Protein AF-A0A433PC27-F1 (afdb_monomer)

Radius of gyration: 14.95 Å; Cα contacts (8 Å, |Δi|>4): 137; chains: 1; bounding box: 37×38×34 Å

Sequence (98 aa):
LENFKQLAEGGFAKVFRAQINISSEVHDVAAKELPHTMISELVLNVYLSRSVQSVNNAPTMEVIGLSQHPDTGLYLMIMQFADMGTLENRPCDCDGDW

Mean predicted aligned error: 6.56 Å

Solvent-accessible surface area (backbone atoms only — not comparable to full-atom values): 6039 Å² total; per-residue (Å²): 120,94,56,60,44,82,75,50,77,58,102,74,38,41,34,24,42,31,64,48,78,56,99,91,41,83,41,68,26,30,32,38,39,34,56,76,92,48,49,67,59,54,54,48,50,51,50,52,33,59,65,31,73,80,43,103,76,52,97,61,72,45,60,78,47,78,53,61,40,88,90,79,66,30,39,24,46,31,24,60,48,67,88,86,65,55,75,91,76,53,77,87,64,92,82,62,87,128

Secondary structure (DSSP, 8-state):
-TTEEEEEE-SS-EEEEEEEEETTEEEEEEEEEE-GGGHHHHHHHHHHHHHHTTSS--SS--EEEEEE-TTT--EEEEEE--TT--GGGS---TT---

Structure (mmCIF, N/CA/C/O backbone):
data_AF-A0A433PC27-F1
#
_entry.id   AF-A0A433PC27-F1
#
loop_
_atom_site.group_PDB
_atom_site.id
_atom_site.type_symbol
_atom_site.label_atom_id
_atom_site.label_alt_id
_atom_site.label_comp_id
_atom_site.label_asym_id
_atom_site.label_entity_id
_atom_site.label_seq_id
_atom_site.pdbx_PDB_ins_code
_atom_site.Cartn_x
_atom_site.Cartn_y
_atom_site.Cartn_z
_atom_site.occupancy
_atom_site.B_iso_or_equiv
_atom_site.auth_seq_id
_at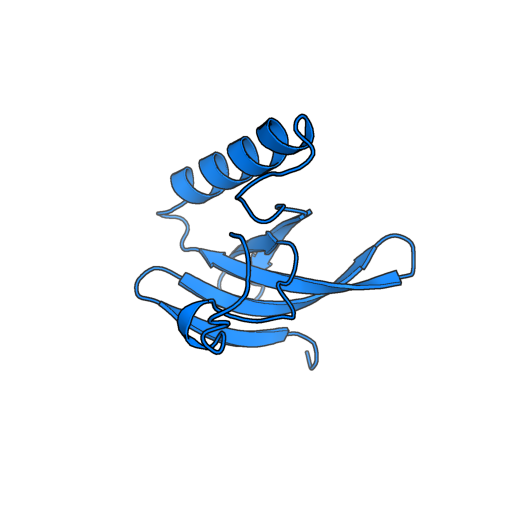om_site.auth_comp_id
_atom_site.auth_asym_id
_atom_site.auth_atom_id
_atom_site.pdbx_PDB_model_num
ATOM 1 N N . LEU A 1 1 ? -13.979 7.553 -8.761 1.00 48.09 1 LEU A N 1
ATOM 2 C CA . LEU A 1 1 ? -12.512 7.386 -8.728 1.00 48.09 1 LEU A CA 1
ATOM 3 C C . LEU A 1 1 ? -12.136 6.298 -9.731 1.00 48.09 1 LEU A C 1
ATOM 5 O O . LEU A 1 1 ? -12.121 5.138 -9.357 1.00 48.09 1 LEU A O 1
ATOM 9 N N . GLU A 1 2 ? -11.900 6.625 -11.003 1.00 54.81 2 GLU A N 1
ATOM 10 C CA . GLU A 1 2 ? -11.466 5.606 -11.988 1.00 54.81 2 GLU A CA 1
ATOM 11 C C . GLU A 1 2 ? -9.992 5.199 -11.805 1.00 54.81 2 GLU A C 1
ATOM 13 O O . GLU A 1 2 ? -9.569 4.142 -12.260 1.00 54.81 2 GLU A O 1
ATOM 18 N N . ASN A 1 3 ? -9.234 5.994 -11.042 1.00 75.00 3 ASN A N 1
ATOM 19 C CA . ASN A 1 3 ? -7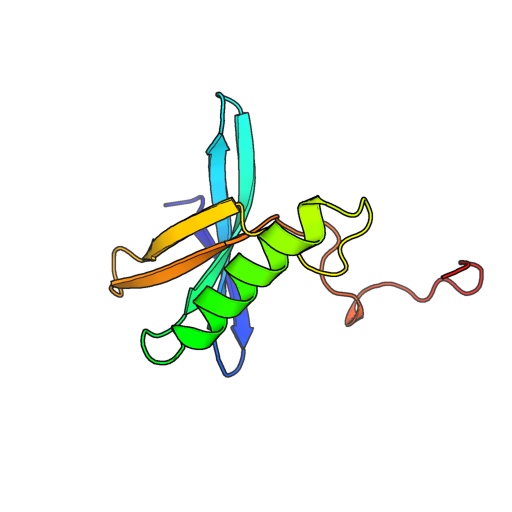.793 5.842 -10.853 1.00 75.00 3 ASN A CA 1
ATOM 20 C C . ASN A 1 3 ? -7.415 5.112 -9.557 1.00 75.00 3 ASN A C 1
ATOM 22 O O . ASN A 1 3 ? -6.293 5.271 -9.101 1.00 75.00 3 ASN A O 1
ATOM 26 N N . PHE A 1 4 ? -8.333 4.379 -8.919 1.00 88.69 4 PHE A N 1
ATOM 27 C CA . PHE A 1 4 ? -8.048 3.590 -7.715 1.00 88.69 4 PHE A CA 1
ATOM 28 C C . PHE A 1 4 ? -8.691 2.211 -7.855 1.00 88.69 4 PHE A C 1
ATOM 30 O O . PHE A 1 4 ? -9.908 2.071 -7.744 1.00 88.69 4 PHE A O 1
ATOM 37 N N . LYS A 1 5 ? -7.881 1.193 -8.160 1.00 93.56 5 LYS A N 1
ATOM 38 C CA . LYS A 1 5 ? -8.356 -0.163 -8.474 1.00 93.56 5 LYS A CA 1
ATOM 39 C C . LYS A 1 5 ? -7.622 -1.194 -7.633 1.00 93.56 5 LYS A C 1
ATOM 41 O O . LYS A 1 5 ? -6.398 -1.249 -7.673 1.00 93.56 5 LYS A O 1
ATOM 46 N N . GLN A 1 6 ? -8.354 -2.060 -6.937 1.00 94.50 6 GLN A N 1
ATOM 47 C CA . GLN A 1 6 ? -7.755 -3.184 -6.216 1.00 94.50 6 GLN A CA 1
ATOM 48 C C . GLN A 1 6 ? -7.057 -4.137 -7.202 1.00 94.50 6 GLN A C 1
ATOM 50 O O . GLN A 1 6 ? -7.640 -4.546 -8.206 1.00 94.50 6 GLN A O 1
ATOM 55 N N . LEU A 1 7 ? -5.799 -4.462 -6.917 1.00 93.44 7 LEU A N 1
ATOM 56 C CA . LEU A 1 7 ? -4.97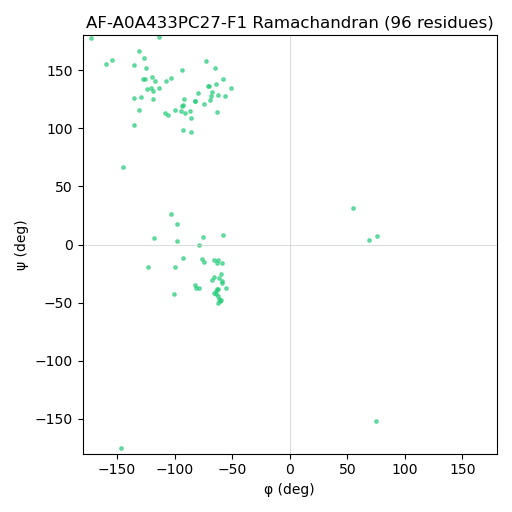3 -5.398 -7.681 1.00 93.44 7 LEU A CA 1
ATOM 57 C C . LEU A 1 7 ? -4.916 -6.768 -7.018 1.00 93.44 7 LEU A C 1
ATOM 59 O O . LEU A 1 7 ? -4.984 -7.784 -7.701 1.00 93.44 7 LEU A O 1
ATOM 63 N N . ALA A 1 8 ? -4.761 -6.782 -5.696 1.00 93.38 8 ALA A N 1
ATOM 64 C CA . ALA A 1 8 ? -4.547 -7.999 -4.935 1.00 93.38 8 ALA A CA 1
ATOM 65 C C . ALA A 1 8 ? -5.026 -7.842 -3.491 1.00 93.38 8 ALA A C 1
ATOM 67 O O . ALA A 1 8 ? -5.129 -6.735 -2.956 1.00 93.38 8 ALA A O 1
ATOM 68 N N . GLU A 1 9 ? -5.282 -8.979 -2.857 1.00 95.81 9 GLU A N 1
ATOM 69 C CA . GLU A 1 9 ? -5.594 -9.099 -1.440 1.00 95.81 9 GLU A CA 1
ATOM 70 C C . GLU A 1 9 ? -4.800 -10.270 -0.873 1.00 95.81 9 GLU A C 1
ATOM 72 O O . GLU A 1 9 ? -4.838 -11.376 -1.408 1.00 95.81 9 GLU A O 1
ATOM 77 N N . GLY A 1 10 ? -4.042 -10.000 0.184 1.00 92.19 10 GLY A N 1
ATOM 78 C CA . GLY A 1 10 ? -3.357 -11.016 0.972 1.00 92.19 10 GLY A CA 1
ATOM 79 C C . GLY A 1 10 ? -3.940 -11.086 2.378 1.00 92.19 10 GLY A C 1
ATOM 80 O O . GLY A 1 10 ? -4.787 -10.281 2.754 1.00 92.19 10 GLY A O 1
ATOM 81 N N . GLY A 1 11 ? -3.424 -11.997 3.206 1.00 92.94 11 GLY A N 1
ATOM 82 C CA . GLY A 1 11 ? -3.909 -12.172 4.584 1.00 92.94 11 GLY A CA 1
ATOM 83 C C . GLY A 1 11 ? -3.729 -10.953 5.502 1.00 92.94 11 GLY A C 1
ATOM 84 O O . GLY A 1 11 ? -4.317 -10.910 6.577 1.00 92.94 11 GLY A O 1
ATOM 85 N N . PHE A 1 12 ? -2.928 -9.967 5.090 1.00 90.19 12 PHE A N 1
ATOM 86 C CA . PHE A 1 12 ? -2.558 -8.813 5.913 1.00 90.19 12 PHE A CA 1
ATOM 87 C C . PHE A 1 12 ? -2.914 -7.460 5.293 1.00 90.19 12 PHE A C 1
ATOM 89 O O . PHE A 1 12 ? -2.936 -6.456 5.996 1.00 90.19 12 PHE A O 1
ATOM 96 N N . ALA A 1 13 ? -3.140 -7.390 3.984 1.00 95.12 13 ALA A N 1
ATOM 97 C CA . ALA A 1 13 ? -3.282 -6.113 3.299 1.00 95.12 13 ALA A CA 1
ATOM 98 C C . ALA A 1 13 ? -4.007 -6.271 1.969 1.00 95.12 13 ALA A C 1
ATOM 100 O O . ALA A 1 13 ? -3.925 -7.315 1.315 1.00 95.12 13 ALA A O 1
ATOM 101 N N . LYS A 1 14 ? -4.619 -5.174 1.534 1.00 96.56 14 LYS A N 1
ATOM 102 C CA . LYS A 1 14 ? -5.083 -4.992 0.160 1.00 96.56 14 LYS A CA 1
ATOM 103 C C . LYS A 1 14 ? -4.112 -4.085 -0.574 1.00 96.56 14 LYS A C 1
ATOM 105 O O . LYS A 1 14 ? -3.560 -3.153 0.010 1.00 96.56 14 LYS A O 1
ATOM 110 N N . VAL A 1 15 ? -3.890 -4.365 -1.850 1.00 95.75 15 VAL A N 1
ATOM 111 C CA . VAL A 1 15 ? -3.039 -3.545 -2.713 1.00 95.75 15 VAL A CA 1
ATOM 112 C C . VAL A 1 15 ? -3.882 -3.006 -3.850 1.00 95.75 15 VAL A C 1
ATOM 114 O O . VAL A 1 15 ? -4.600 -3.753 -4.514 1.00 95.75 15 VAL A O 1
ATOM 117 N N . PHE A 1 16 ? -3.762 -1.710 -4.085 1.00 95.62 16 PHE A N 1
ATOM 118 C CA . PHE A 1 16 ? -4.471 -0.980 -5.118 1.00 95.62 16 PHE A CA 1
ATOM 119 C C . PHE A 1 16 ? -3.465 -0.356 -6.084 1.00 95.62 16 PHE A C 1
ATOM 121 O O . PHE A 1 16 ? -2.400 0.099 -5.670 1.00 95.62 16 PHE A O 1
ATOM 128 N N . ARG A 1 17 ? -3.810 -0.299 -7.369 1.00 95.12 17 ARG A N 1
ATOM 129 C CA . ARG A 1 17 ? -3.184 0.620 -8.318 1.00 95.12 17 ARG A CA 1
ATOM 130 C C . ARG A 1 17 ? -3.816 1.982 -8.115 1.00 95.12 17 ARG A C 1
ATOM 132 O O . ARG A 1 17 ? -5.047 2.076 -8.115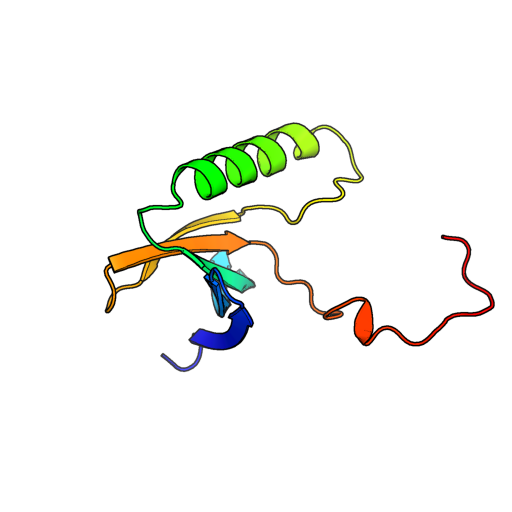 1.00 95.12 17 ARG A O 1
ATOM 139 N N . ALA A 1 18 ? -2.988 3.005 -7.979 1.00 94.12 18 ALA A N 1
ATOM 140 C CA . ALA A 1 18 ? -3.429 4.384 -7.943 1.00 94.12 18 ALA A CA 1
ATOM 141 C C . ALA A 1 18 ? -2.613 5.254 -8.899 1.00 94.12 18 ALA A C 1
ATOM 143 O O . ALA A 1 18 ? -1.557 4.838 -9.367 1.00 94.12 18 ALA A O 1
ATOM 144 N N . GLN A 1 19 ? -3.095 6.465 -9.164 1.00 93.56 19 GLN A N 1
ATOM 145 C CA . GLN A 1 19 ? -2.327 7.493 -9.861 1.00 93.56 19 GLN A CA 1
ATOM 146 C C . GLN A 1 19 ? -2.179 8.720 -8.976 1.00 93.56 19 GLN A C 1
ATOM 148 O O . GLN A 1 19 ? -3.155 9.181 -8.378 1.00 93.56 19 GLN A O 1
ATOM 153 N N . ILE A 1 20 ? -0.966 9.258 -8.913 1.00 91.31 20 ILE A N 1
ATOM 154 C CA . ILE A 1 20 ? -0.663 10.501 -8.203 1.00 91.31 20 ILE A CA 1
ATOM 155 C C . ILE A 1 20 ? 0.005 11.489 -9.150 1.00 91.31 20 ILE A C 1
ATOM 157 O O . ILE A 1 20 ? 0.666 11.095 -10.107 1.00 91.31 20 ILE A O 1
ATOM 161 N N . ASN A 1 21 ? -0.181 12.778 -8.880 1.00 91.06 21 ASN A N 1
ATOM 162 C CA . ASN A 1 21 ? 0.484 13.840 -9.620 1.00 91.06 21 ASN A CA 1
ATOM 163 C C . ASN A 1 21 ? 1.688 14.331 -8.810 1.00 91.06 21 ASN A C 1
ATOM 165 O O . ASN A 1 21 ? 1.513 14.857 -7.709 1.00 91.06 21 ASN A O 1
ATOM 169 N N . ILE A 1 22 ? 2.891 14.138 -9.346 1.00 85.38 22 ILE A N 1
ATOM 170 C CA . ILE A 1 22 ? 4.137 14.661 -8.787 1.00 85.38 22 ILE A CA 1
ATOM 171 C C . ILE A 1 22 ? 4.739 15.582 -9.843 1.00 85.38 22 ILE A C 1
ATOM 173 O O . ILE A 1 22 ? 4.943 15.177 -10.979 1.00 85.38 22 ILE A O 1
ATOM 177 N N . SER A 1 23 ? 5.023 16.834 -9.482 1.00 87.75 23 SER A N 1
ATOM 178 C CA . SER A 1 23 ? 5.695 17.793 -10.375 1.00 87.75 23 SER A CA 1
ATOM 179 C C . SER A 1 23 ? 5.016 18.005 -11.741 1.00 87.75 23 SER A C 1
ATOM 181 O O . SER A 1 23 ? 5.682 18.352 -12.710 1.00 87.75 23 SER A O 1
ATOM 183 N N . SER A 1 24 ? 3.683 17.897 -11.808 1.00 88.56 24 SER A N 1
ATOM 184 C CA . SER A 1 24 ? 2.871 17.983 -13.040 1.00 88.56 24 SER A CA 1
ATOM 185 C C . SER A 1 24 ? 2.907 16.741 -13.938 1.00 88.56 24 SER A C 1
ATOM 187 O O . SER A 1 24 ? 2.321 16.767 -15.019 1.00 88.56 24 SER A O 1
ATOM 189 N N . GLU A 1 25 ? 3.519 15.649 -13.482 1.00 90.06 25 GLU A N 1
ATOM 190 C CA . GLU A 1 25 ? 3.510 14.345 -14.143 1.00 90.06 25 GLU A CA 1
ATOM 191 C C . GLU A 1 25 ? 2.630 13.354 -13.372 1.00 90.06 25 GLU A C 1
ATOM 193 O O . GLU A 1 25 ? 2.575 13.351 -12.139 1.00 90.06 25 GLU A O 1
ATOM 198 N N . VAL A 1 26 ? 1.891 12.521 -14.110 1.00 91.00 26 VAL A N 1
ATOM 199 C CA . VAL A 1 26 ? 1.037 11.479 -13.532 1.00 91.00 26 VAL A CA 1
ATOM 200 C C . VAL A 1 26 ? 1.834 10.186 -13.456 1.00 91.00 26 VAL A C 1
ATOM 202 O O . VAL A 1 26 ? 2.247 9.652 -14.482 1.00 91.00 26 VAL A O 1
ATOM 205 N N . HIS A 1 27 ? 2.001 9.668 -12.244 1.00 90.62 27 HIS A N 1
ATOM 206 C CA . HIS A 1 27 ? 2.703 8.416 -11.992 1.00 90.62 27 HIS A CA 1
ATOM 207 C C . HIS A 1 27 ? 1.739 7.361 -11.461 1.00 90.62 27 HIS A C 1
ATOM 209 O O . HIS A 1 27 ? 0.946 7.628 -10.552 1.00 90.62 27 HIS A O 1
ATOM 215 N N . ASP A 1 28 ? 1.838 6.151 -12.010 1.00 93.75 28 ASP A N 1
ATOM 216 C CA . ASP A 1 28 ? 1.230 4.973 -11.406 1.00 93.75 28 ASP A CA 1
ATOM 217 C C . ASP A 1 28 ? 1.978 4.604 -10.121 1.00 93.75 28 ASP A C 1
ATOM 219 O O . ASP A 1 28 ? 3.209 4.579 -10.070 1.00 93.75 28 ASP A O 1
ATOM 223 N N . VAL A 1 29 ? 1.215 4.288 -9.081 1.00 94.75 29 VAL A N 1
ATOM 224 C CA . VAL A 1 29 ? 1.726 3.883 -7.772 1.00 94.75 29 VAL A CA 1
ATOM 225 C C . VAL A 1 29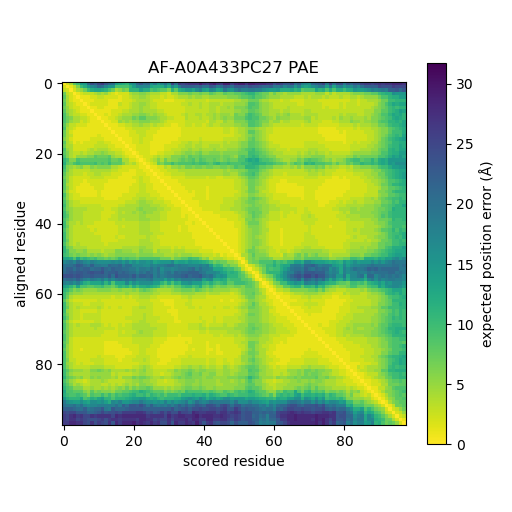 ? 0.965 2.676 -7.245 1.00 94.75 29 VAL A C 1
ATOM 227 O O . VAL A 1 29 ? -0.201 2.447 -7.580 1.00 94.75 29 VAL A O 1
ATOM 230 N N . ALA A 1 30 ? 1.623 1.907 -6.384 1.00 95.88 30 ALA A N 1
ATOM 231 C CA . ALA A 1 30 ? 0.966 0.898 -5.570 1.00 95.88 30 ALA A CA 1
ATOM 232 C C . ALA A 1 30 ? 0.562 1.523 -4.230 1.00 95.88 30 ALA A C 1
ATOM 234 O O . ALA A 1 30 ? 1.399 2.059 -3.509 1.00 95.88 30 ALA A O 1
ATOM 235 N N . ALA A 1 31 ? -0.714 1.434 -3.870 1.00 96.31 31 ALA A N 1
ATOM 236 C CA . ALA A 1 31 ? -1.216 1.826 -2.561 1.00 96.31 31 ALA A CA 1
ATOM 237 C C . ALA A 1 31 ? -1.531 0.565 -1.752 1.00 96.31 31 ALA A C 1
ATOM 239 O O . ALA A 1 31 ? -2.448 -0.183 -2.090 1.00 96.31 31 ALA A O 1
ATOM 240 N N . LYS A 1 32 ? -0.758 0.307 -0.695 1.00 96.56 32 LYS A N 1
ATOM 241 C CA . LYS A 1 32 ? -0.995 -0.812 0.225 1.00 96.56 32 LYS A CA 1
ATOM 242 C C . LYS A 1 32 ? -1.816 -0.317 1.409 1.00 96.56 32 LYS A C 1
ATOM 244 O O . LYS A 1 32 ? -1.340 0.516 2.179 1.00 96.56 32 LYS A O 1
ATOM 249 N N . GLU A 1 33 ? -3.038 -0.820 1.535 1.00 97.25 33 GLU A N 1
ATOM 250 C CA . GLU A 1 33 ? -3.926 -0.526 2.657 1.00 97.25 33 GLU A CA 1
ATOM 251 C C . GLU A 1 33 ? -3.575 -1.418 3.848 1.00 97.25 33 GLU A C 1
ATOM 253 O O . GLU A 1 33 ? -3.553 -2.647 3.735 1.00 97.25 33 GLU A O 1
ATOM 258 N N . LEU A 1 34 ? -3.281 -0.787 4.983 1.00 96.75 34 LEU A N 1
ATOM 259 C CA . LEU A 1 34 ? -2.846 -1.442 6.209 1.00 96.75 34 LEU A CA 1
ATOM 260 C C . LEU A 1 34 ? -3.773 -1.078 7.377 1.00 96.75 34 LEU A C 1
ATOM 262 O O . LEU A 1 34 ? -4.059 0.107 7.596 1.00 96.75 34 LEU A O 1
ATOM 266 N N . PRO A 1 35 ? -4.199 -2.066 8.185 1.00 95.56 35 PRO A N 1
ATOM 267 C CA . PRO A 1 35 ? -4.915 -1.801 9.420 1.00 95.56 35 PRO A CA 1
ATOM 268 C C . PRO A 1 35 ? -4.011 -1.073 10.417 1.00 95.56 35 PRO A C 1
ATOM 270 O O . PRO A 1 35 ? -2.792 -1.258 10.436 1.00 95.56 35 PRO A O 1
ATOM 273 N N . HIS A 1 36 ? -4.608 -0.274 11.304 1.00 93.81 36 HIS A N 1
ATOM 274 C CA . HIS A 1 36 ? -3.853 0.511 12.292 1.00 93.81 36 HIS A CA 1
ATOM 275 C C . HIS A 1 36 ? -3.008 -0.351 13.239 1.00 93.81 36 HIS A C 1
ATOM 277 O O . HIS A 1 36 ? -1.976 0.100 13.731 1.00 93.81 36 HIS A O 1
ATOM 283 N N . THR A 1 37 ? -3.396 -1.611 13.449 1.00 95.06 37 THR A N 1
ATOM 284 C CA . THR A 1 37 ? -2.634 -2.592 14.237 1.00 95.06 37 THR A CA 1
ATOM 285 C C . THR A 1 37 ? -1.266 -2.928 13.636 1.00 95.06 37 THR A C 1
ATOM 287 O O . THR A 1 37 ? -0.412 -3.449 14.347 1.00 95.06 37 THR A O 1
ATOM 290 N N . MET A 1 38 ? -1.024 -2.603 12.361 1.00 94.19 38 MET A N 1
ATOM 291 C CA . MET A 1 38 ? 0.239 -2.845 11.655 1.00 94.19 38 MET A CA 1
ATOM 292 C C . MET A 1 38 ? 1.104 -1.587 11.501 1.00 94.19 38 MET A C 1
ATOM 294 O O . MET A 1 38 ? 1.924 -1.495 10.590 1.00 94.19 38 MET A O 1
ATOM 298 N N . ILE A 1 39 ? 0.973 -0.607 12.397 1.00 94.00 39 ILE A N 1
ATOM 299 C CA . ILE A 1 39 ? 1.775 0.623 12.321 1.00 94.00 39 ILE A CA 1
ATOM 300 C C . ILE A 1 39 ? 3.291 0.361 12.380 1.00 9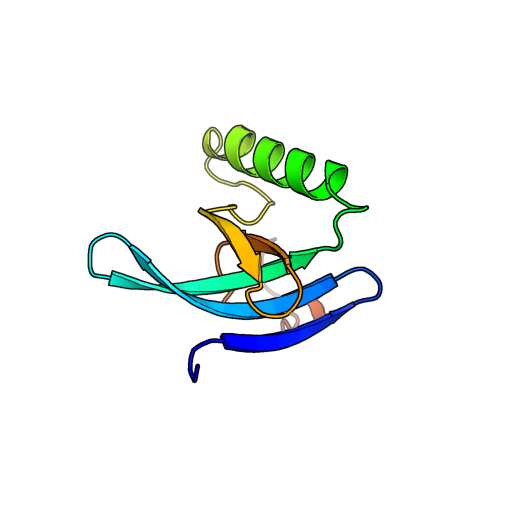4.00 39 ILE A C 1
ATOM 302 O O . ILE A 1 39 ? 4.058 1.052 11.716 1.00 94.00 39 ILE A O 1
ATOM 306 N N . SER A 1 40 ? 3.738 -0.664 13.114 1.00 95.31 40 SER A N 1
ATOM 307 C CA . SER A 1 40 ? 5.159 -1.036 13.182 1.00 95.31 40 SER A CA 1
ATOM 308 C C . SER A 1 40 ? 5.717 -1.465 11.822 1.00 95.31 40 SER A C 1
ATOM 310 O O . SER A 1 40 ? 6.836 -1.090 11.484 1.00 95.31 40 SER A O 1
ATOM 312 N N . GLU A 1 41 ? 4.923 -2.182 11.024 1.00 93.25 41 GLU A N 1
ATOM 313 C CA . GLU A 1 41 ? 5.275 -2.592 9.659 1.00 93.25 41 GLU A CA 1
ATOM 314 C C . GLU A 1 41 ? 5.398 -1.373 8.736 1.00 93.25 41 GLU A C 1
ATOM 316 O O . GLU A 1 41 ? 6.336 -1.263 7.947 1.00 93.25 41 GLU A O 1
ATOM 321 N N . LEU A 1 42 ? 4.476 -0.414 8.866 1.00 94.00 42 LEU A N 1
ATOM 322 C CA . LEU A 1 42 ? 4.535 0.844 8.123 1.00 94.00 42 LEU A CA 1
ATOM 323 C C . LEU A 1 42 ? 5.817 1.625 8.441 1.00 94.00 42 LEU A C 1
ATOM 325 O O . LEU A 1 42 ? 6.525 2.059 7.534 1.00 94.00 42 LEU A O 1
ATOM 329 N N . VAL A 1 43 ? 6.129 1.783 9.731 1.00 94.19 43 VAL A N 1
ATOM 330 C CA . VAL A 1 43 ? 7.322 2.505 10.194 1.00 94.19 43 VAL A CA 1
ATOM 331 C C . VAL A 1 43 ? 8.603 1.828 9.706 1.00 94.19 43 VAL A C 1
ATOM 333 O O . VAL A 1 43 ? 9.499 2.516 9.216 1.00 94.19 43 VAL A O 1
ATOM 336 N N . LEU A 1 44 ? 8.685 0.496 9.794 1.00 92.31 44 LEU A N 1
ATOM 337 C CA . LEU A 1 44 ? 9.842 -0.262 9.321 1.00 92.31 44 LEU A CA 1
ATOM 338 C C . LEU A 1 44 ? 10.050 -0.088 7.812 1.00 92.31 44 LEU A C 1
ATOM 340 O O . LEU A 1 44 ? 11.163 0.207 7.388 1.00 92.31 44 LEU A O 1
ATOM 344 N N . ASN A 1 45 ? 8.989 -0.202 7.009 1.00 91.62 45 ASN A N 1
ATOM 345 C CA . ASN A 1 45 ? 9.083 -0.048 5.556 1.00 91.62 45 ASN A CA 1
ATOM 346 C C . ASN A 1 45 ? 9.513 1.368 5.145 1.00 91.62 45 ASN A C 1
ATOM 348 O O . ASN A 1 45 ? 10.353 1.519 4.260 1.00 91.62 45 ASN A O 1
ATOM 352 N N . VAL A 1 46 ? 9.016 2.410 5.820 1.00 91.44 46 VAL A N 1
ATOM 353 C CA . VAL A 1 46 ? 9.471 3.795 5.591 1.00 91.44 46 VAL A CA 1
ATOM 354 C C . VAL A 1 46 ? 10.948 3.959 5.958 1.00 91.44 46 VAL A C 1
ATOM 356 O O . VAL A 1 46 ? 11.697 4.610 5.227 1.00 91.44 46 VAL A O 1
ATOM 359 N N . TYR A 1 47 ? 11.378 3.373 7.079 1.00 90.38 47 TYR A N 1
ATOM 360 C CA . TYR A 1 47 ? 12.774 3.422 7.509 1.00 90.38 47 TYR A CA 1
ATOM 361 C C . TYR A 1 47 ? 13.698 2.736 6.496 1.00 90.38 47 TYR A C 1
ATOM 363 O O . TYR A 1 47 ? 14.663 3.352 6.044 1.00 90.38 47 TYR A O 1
ATOM 371 N N . LEU A 1 48 ? 13.357 1.508 6.089 1.00 87.81 48 LEU A N 1
ATOM 372 C CA . LEU A 1 48 ? 14.098 0.744 5.087 1.00 87.81 48 LEU A CA 1
ATOM 373 C C . LEU A 1 48 ? 14.137 1.485 3.748 1.00 87.81 48 LEU A C 1
ATOM 375 O O . LEU A 1 48 ? 15.210 1.696 3.193 1.00 87.81 48 LEU A O 1
ATOM 379 N N . SER A 1 49 ? 13.000 1.983 3.260 1.00 86.69 49 SER A N 1
ATOM 380 C CA . SER A 1 49 ? 12.959 2.724 1.996 1.00 86.69 49 SER A CA 1
ATOM 381 C C . SER A 1 49 ? 13.921 3.913 1.978 1.00 86.69 49 SER A C 1
ATOM 383 O O . SER A 1 49 ? 14.523 4.183 0.944 1.00 86.69 49 SER A O 1
ATOM 385 N N . ARG A 1 50 ? 14.089 4.627 3.097 1.00 82.12 50 ARG A N 1
ATOM 386 C CA . ARG A 1 50 ? 14.998 5.782 3.175 1.00 82.12 50 ARG A CA 1
ATOM 387 C C . ARG A 1 50 ? 16.450 5.393 3.398 1.00 82.12 50 ARG A C 1
ATOM 389 O O . ARG A 1 50 ? 17.337 6.067 2.887 1.00 82.12 50 ARG A O 1
ATOM 396 N N . SER A 1 51 ? 16.711 4.328 4.154 1.00 75.00 51 SER A N 1
ATOM 397 C CA . SER A 1 51 ? 18.081 3.886 4.416 1.00 75.00 51 SER A CA 1
ATOM 398 C C . SER A 1 51 ? 18.764 3.365 3.153 1.00 75.00 51 SER A C 1
ATOM 400 O O . SER A 1 51 ? 19.977 3.501 3.013 1.00 75.00 51 SER A O 1
ATOM 402 N N . VAL A 1 52 ? 17.994 2.786 2.225 1.00 66.19 52 VAL A N 1
ATOM 403 C CA . VAL A 1 52 ? 18.554 2.154 1.026 1.00 66.19 52 VAL A CA 1
ATOM 404 C C . VAL A 1 52 ? 18.638 3.104 -0.179 1.00 66.19 52 VAL A C 1
ATOM 406 O O . VAL A 1 52 ? 19.398 2.826 -1.095 1.00 66.19 52 VAL A O 1
ATOM 409 N N . GLN A 1 53 ? 18.022 4.296 -0.145 1.00 58.81 53 GLN A N 1
ATOM 410 C CA . GLN A 1 53 ? 18.279 5.357 -1.144 1.00 58.81 53 GLN A CA 1
ATOM 411 C C . GLN A 1 53 ? 19.763 5.794 -1.201 1.00 58.81 53 GLN A C 1
ATOM 413 O O . GLN A 1 53 ? 20.196 6.406 -2.172 1.00 58.81 53 GLN A O 1
ATOM 418 N N . SER A 1 54 ? 20.567 5.455 -0.185 1.00 54.25 54 SER A N 1
ATOM 419 C CA . SER A 1 54 ? 22.023 5.659 -0.164 1.00 54.25 54 SER A CA 1
ATOM 420 C C . SER A 1 54 ? 22.810 4.651 -1.021 1.00 54.25 54 SER A C 1
ATOM 422 O O . SER A 1 54 ? 24.014 4.837 -1.210 1.00 54.25 54 SER A O 1
ATOM 424 N N . VAL A 1 55 ? 22.189 3.567 -1.492 1.00 55.34 55 VAL A N 1
ATOM 425 C CA . VAL A 1 55 ? 22.860 2.465 -2.192 1.00 55.34 55 VAL A CA 1
ATOM 426 C C . VAL A 1 55 ? 22.065 2.177 -3.463 1.00 55.34 55 VAL A C 1
ATOM 428 O O . VAL A 1 55 ? 20.915 1.770 -3.381 1.00 55.34 55 VAL A O 1
ATOM 431 N N . ASN A 1 56 ? 22.666 2.384 -4.638 1.00 54.16 56 ASN A N 1
ATOM 432 C CA . ASN A 1 56 ? 22.008 2.384 -5.959 1.00 54.16 56 ASN A CA 1
ATOM 433 C C . ASN A 1 56 ? 21.246 1.099 -6.376 1.00 54.16 56 ASN A C 1
ATOM 435 O O . ASN A 1 56 ? 20.813 1.035 -7.514 1.00 54.16 56 ASN A O 1
ATOM 439 N N . ASN A 1 57 ? 21.056 0.107 -5.502 1.00 59.97 57 ASN A N 1
ATOM 440 C CA . ASN A 1 57 ? 20.341 -1.147 -5.758 1.00 59.97 57 ASN A CA 1
ATOM 441 C C . ASN A 1 57 ? 19.587 -1.606 -4.497 1.00 59.97 57 ASN A C 1
ATOM 443 O O . ASN A 1 57 ? 19.930 -2.617 -3.878 1.00 59.97 57 ASN A O 1
ATOM 447 N N . ALA A 1 58 ? 18.574 -0.850 -4.075 1.00 66.44 58 ALA A N 1
ATOM 448 C CA . ALA A 1 58 ? 17.730 -1.281 -2.971 1.00 66.44 58 ALA A CA 1
ATOM 449 C C . ALA A 1 58 ? 16.883 -2.500 -3.366 1.00 66.44 58 ALA A C 1
ATOM 451 O O . ALA A 1 58 ? 16.140 -2.410 -4.341 1.00 66.44 58 ALA A O 1
ATOM 452 N N . PRO A 1 59 ? 16.891 -3.610 -2.602 1.00 73.50 59 PRO A N 1
ATOM 453 C CA . PRO A 1 59 ? 16.005 -4.746 -2.871 1.00 73.50 59 PRO A CA 1
ATOM 454 C C . PRO A 1 59 ? 14.547 -4.472 -2.450 1.00 73.50 59 PRO A C 1
ATOM 456 O O . PRO A 1 59 ? 13.715 -5.376 -2.461 1.00 73.50 59 PRO A O 1
ATOM 4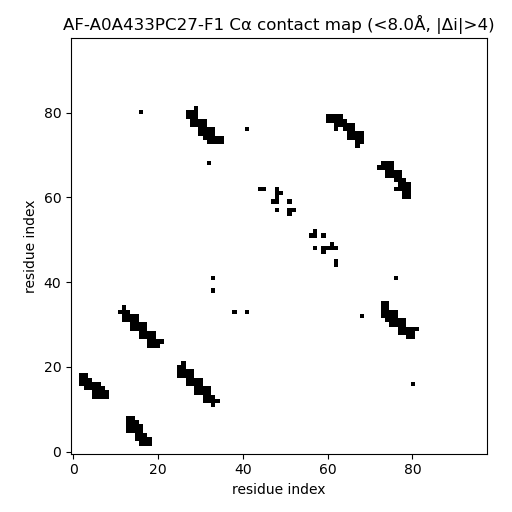59 N N . THR A 1 60 ? 14.230 -3.243 -2.032 1.00 80.25 60 THR A N 1
ATOM 460 C CA . THR A 1 60 ? 12.924 -2.823 -1.515 1.00 80.25 60 THR A CA 1
ATOM 461 C C . THR A 1 60 ? 12.311 -1.761 -2.416 1.00 80.25 60 THR A C 1
ATOM 463 O O . THR A 1 60 ? 13.013 -0.849 -2.849 1.00 80.25 60 THR A O 1
ATOM 466 N N . MET A 1 61 ? 10.996 -1.829 -2.631 1.00 86.50 61 MET A N 1
ATOM 467 C CA . MET A 1 61 ? 10.252 -0.766 -3.314 1.00 86.50 61 MET A CA 1
ATOM 468 C C . MET A 1 61 ? 10.293 0.531 -2.511 1.00 86.50 61 MET A C 1
ATOM 470 O O . MET A 1 61 ? 10.129 0.525 -1.289 1.00 86.50 61 MET A O 1
ATOM 474 N N . GLU A 1 62 ? 10.484 1.642 -3.215 1.00 88.75 62 GLU A N 1
ATOM 475 C CA . GLU A 1 62 ? 10.485 2.962 -2.604 1.00 88.75 62 GLU A CA 1
ATOM 476 C C . GLU A 1 62 ? 9.091 3.324 -2.080 1.00 88.75 62 GLU A C 1
ATOM 478 O O . GLU A 1 62 ? 8.090 3.217 -2.794 1.00 88.75 62 GLU A O 1
ATOM 483 N N . VAL A 1 63 ? 9.036 3.797 -0.835 1.00 92.81 63 VAL A N 1
ATOM 484 C CA . VAL A 1 63 ? 7.866 4.445 -0.251 1.00 92.81 63 VAL A CA 1
ATOM 485 C C . VAL A 1 63 ? 7.903 5.923 -0.625 1.00 92.81 63 VAL A C 1
ATOM 487 O O . VAL A 1 63 ? 8.695 6.700 -0.094 1.00 92.81 63 VAL A O 1
ATOM 490 N N . ILE A 1 64 ? 6.999 6.311 -1.518 1.00 93.00 64 ILE A N 1
ATOM 491 C CA . ILE A 1 64 ? 6.864 7.674 -2.039 1.00 93.00 64 ILE A CA 1
ATOM 492 C C . ILE A 1 64 ? 6.139 8.565 -1.023 1.00 93.00 64 ILE A C 1
ATOM 494 O O . ILE A 1 64 ? 6.467 9.740 -0.857 1.00 93.00 64 ILE A O 1
ATOM 498 N N . GLY A 1 65 ? 5.142 8.019 -0.321 1.00 93.25 65 GLY A N 1
ATOM 499 C CA . GLY A 1 65 ? 4.334 8.800 0.608 1.00 93.25 65 GLY A CA 1
ATOM 500 C C . GLY A 1 65 ? 3.363 7.976 1.440 1.00 93.25 65 GLY A C 1
ATOM 501 O O . GLY A 1 65 ? 3.248 6.760 1.297 1.00 93.25 65 GLY A O 1
ATOM 502 N N . LEU A 1 66 ? 2.651 8.669 2.323 1.00 95.19 66 LEU A N 1
ATOM 503 C CA . LEU A 1 66 ? 1.639 8.102 3.208 1.00 95.19 66 LEU A CA 1
ATOM 504 C C . LEU A 1 66 ? 0.326 8.862 3.035 1.00 95.19 66 LEU A C 1
ATOM 506 O O . LEU A 1 66 ? 0.326 10.082 2.880 1.00 95.19 66 LEU A O 1
ATOM 510 N N . SER A 1 67 ? -0.786 8.141 3.091 1.00 94.88 67 SER A N 1
ATOM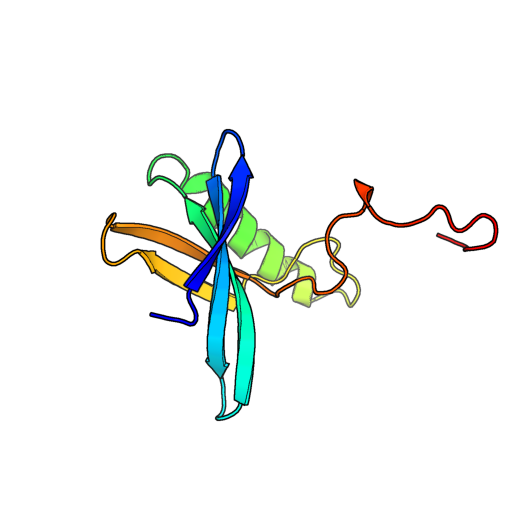 511 C CA . SER A 1 67 ? -2.135 8.701 3.047 1.00 94.88 67 SER A CA 1
ATOM 512 C C . SER A 1 67 ? -3.086 7.865 3.912 1.00 94.88 67 SER A C 1
ATOM 514 O O . SER A 1 67 ? -2.666 6.932 4.602 1.00 94.88 67 SER A O 1
ATOM 516 N N . GLN A 1 68 ? -4.372 8.197 3.890 1.00 95.31 68 GLN A N 1
ATOM 517 C CA . GLN A 1 68 ? -5.436 7.410 4.502 1.00 95.31 68 GLN A CA 1
ATOM 518 C C . GLN A 1 68 ? -6.525 7.135 3.475 1.00 95.31 68 GLN A C 1
ATOM 520 O O . GLN A 1 68 ? -6.846 7.989 2.646 1.00 95.31 68 GLN A O 1
ATOM 525 N N . HIS A 1 69 ? -7.090 5.935 3.527 1.00 94.56 69 HIS A N 1
ATOM 526 C CA . HIS A 1 69 ? -8.225 5.589 2.691 1.00 94.56 69 HIS A CA 1
ATOM 527 C C . HIS A 1 69 ? -9.451 6.383 3.174 1.00 94.56 69 HIS A C 1
ATOM 529 O O . HIS A 1 69 ? -9.804 6.276 4.349 1.00 94.56 69 HIS A O 1
ATOM 535 N N . PRO A 1 70 ? -10.128 7.162 2.309 1.00 91.06 70 PRO A N 1
ATOM 536 C CA . PRO A 1 70 ? -11.189 8.077 2.738 1.00 91.06 70 PRO A CA 1
ATOM 537 C C . PRO A 1 70 ? -12.387 7.353 3.365 1.00 91.06 70 PRO A C 1
ATOM 539 O O . PRO A 1 70 ? -12.933 7.828 4.354 1.00 91.06 70 PRO A O 1
ATOM 542 N N . ASP A 1 71 ? -12.758 6.190 2.822 1.00 93.50 71 ASP A N 1
ATOM 543 C CA . ASP A 1 71 ? -13.922 5.438 3.308 1.00 93.50 71 ASP A CA 1
ATOM 544 C C . ASP A 1 71 ? -13.640 4.592 4.563 1.00 93.50 71 ASP A C 1
ATOM 546 O O . ASP A 1 71 ? -14.501 4.476 5.433 1.00 93.50 71 ASP A O 1
ATOM 550 N N . THR A 1 72 ? -12.451 3.984 4.674 1.00 94.19 72 THR A N 1
ATOM 551 C CA . THR A 1 72 ? -12.120 3.041 5.761 1.00 94.19 72 THR A CA 1
ATOM 552 C C . THR A 1 72 ? -11.295 3.679 6.883 1.00 94.19 72 THR A C 1
ATOM 554 O O . THR A 1 72 ? -11.222 3.130 7.981 1.00 94.19 72 THR A O 1
ATOM 557 N N . GLY A 1 73 ? -10.641 4.816 6.624 1.00 95.44 73 GLY A N 1
ATOM 558 C CA . GLY A 1 73 ? -9.695 5.462 7.539 1.00 95.44 73 GLY A CA 1
ATOM 559 C C . GLY A 1 73 ? -8.387 4.689 7.748 1.00 95.44 73 GLY A C 1
ATOM 560 O O . GLY A 1 73 ? -7.560 5.088 8.572 1.00 95.44 73 GLY A O 1
ATOM 561 N N . LEU A 1 74 ? -8.182 3.575 7.039 1.00 96.56 74 LEU A N 1
ATOM 562 C CA . LEU A 1 74 ? -6.969 2.769 7.137 1.00 96.56 74 LEU A CA 1
ATOM 563 C C . LEU A 1 74 ? -5.781 3.467 6.472 1.00 96.56 74 LEU A C 1
ATOM 565 O O . LEU A 1 74 ? -5.943 4.341 5.618 1.00 96.56 74 LEU A O 1
ATOM 569 N N . TYR A 1 75 ? -4.567 3.091 6.873 1.00 97.25 75 TYR A N 1
ATOM 570 C CA . TYR A 1 75 ? -3.361 3.688 6.308 1.00 97.25 75 TYR A CA 1
ATOM 571 C C . TYR A 1 75 ? -3.163 3.225 4.870 1.00 97.25 75 TYR A C 1
ATOM 573 O O . TYR A 1 75 ? -3.267 2.036 4.586 1.00 97.25 75 TYR A O 1
ATOM 581 N N . LEU A 1 76 ? -2.801 4.152 3.988 1.00 97.25 76 LEU A N 1
ATOM 582 C CA . LEU A 1 76 ? -2.321 3.857 2.645 1.00 97.25 76 LEU A CA 1
ATOM 583 C C . LEU A 1 76 ? -0.827 4.159 2.581 1.00 97.25 76 LEU A C 1
ATOM 585 O O . LEU A 1 76 ? -0.411 5.316 2.661 1.00 97.25 76 LEU A O 1
ATOM 589 N N . MET A 1 77 ? -0.023 3.113 2.419 1.00 96.94 77 MET A N 1
ATOM 590 C CA . MET A 1 77 ? 1.389 3.249 2.082 1.00 96.94 77 MET A CA 1
ATOM 591 C C . MET A 1 77 ? 1.521 3.344 0.563 1.00 96.94 77 MET A C 1
ATOM 593 O O . MET A 1 77 ? 1.189 2.391 -0.144 1.00 96.94 77 MET A O 1
ATOM 597 N N . ILE A 1 78 ? 1.973 4.497 0.071 1.00 96.12 78 ILE A N 1
ATOM 598 C CA . ILE A 1 78 ? 2.123 4.781 -1.356 1.00 96.12 78 ILE A CA 1
ATOM 599 C C . ILE A 1 78 ? 3.549 4.439 -1.770 1.00 96.12 78 ILE A C 1
ATOM 601 O O . ILE A 1 78 ? 4.505 5.011 -1.248 1.00 96.12 78 ILE A O 1
ATOM 605 N N . MET A 1 79 ? 3.683 3.504 -2.701 1.00 94.69 79 MET A N 1
ATOM 606 C CA . MET A 1 79 ? 4.955 2.940 -3.139 1.00 94.69 79 MET A CA 1
ATOM 607 C C . MET A 1 79 ? 5.105 3.030 -4.655 1.00 94.69 79 MET A C 1
ATOM 609 O O . MET A 1 79 ? 4.109 3.121 -5.381 1.00 94.69 79 MET A O 1
ATOM 613 N N . GLN A 1 80 ? 6.345 2.932 -5.131 1.00 91.75 80 GLN A N 1
ATOM 614 C CA . GLN A 1 80 ? 6.632 2.735 -6.548 1.00 91.75 80 GLN A CA 1
ATOM 615 C C . GLN A 1 80 ? 5.827 1.551 -7.106 1.00 91.75 80 GLN A C 1
ATOM 617 O O . GLN A 1 80 ? 5.725 0.493 -6.480 1.00 91.75 80 GLN A O 1
ATOM 622 N N . PHE A 1 81 ? 5.227 1.738 -8.282 1.00 92.69 81 PHE A N 1
ATOM 623 C CA . PHE A 1 81 ? 4.517 0.669 -8.970 1.00 92.69 81 PHE A CA 1
ATOM 624 C C . PHE A 1 81 ? 5.496 -0.213 -9.753 1.00 92.69 81 PHE A C 1
ATOM 626 O O . PHE A 1 81 ? 6.225 0.284 -10.606 1.00 92.69 81 PHE A O 1
ATOM 633 N N . ALA A 1 82 ? 5.488 -1.519 -9.479 1.00 89.94 82 ALA A N 1
ATOM 634 C CA . ALA A 1 82 ? 6.235 -2.508 -10.252 1.00 89.94 82 ALA A CA 1
ATOM 635 C C . ALA A 1 82 ? 5.403 -2.949 -11.467 1.00 89.94 82 ALA A C 1
ATOM 637 O O . ALA A 1 82 ? 4.524 -3.808 -11.368 1.00 89.94 82 ALA A O 1
ATOM 638 N N . AS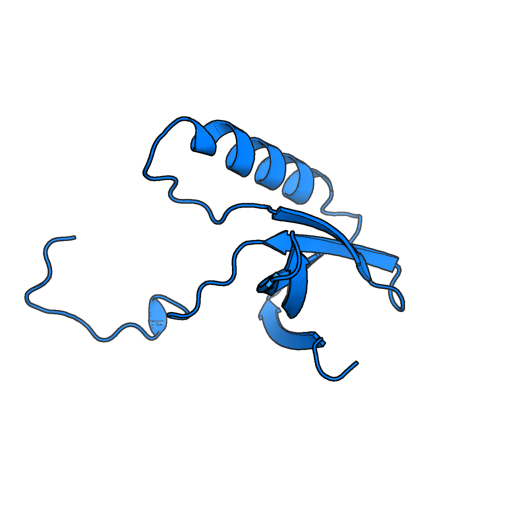P A 1 83 ? 5.669 -2.333 -12.612 1.00 87.00 83 ASP A N 1
ATOM 639 C CA . ASP A 1 83 ? 4.957 -2.542 -13.876 1.00 87.00 83 ASP A CA 1
ATOM 640 C C . ASP A 1 83 ? 5.130 -3.952 -14.465 1.00 87.00 83 ASP A C 1
ATOM 642 O O . ASP A 1 83 ? 4.210 -4.466 -15.102 1.00 87.00 83 ASP A O 1
ATOM 646 N N . MET A 1 84 ? 6.254 -4.613 -14.181 1.00 85.62 84 MET A N 1
ATOM 647 C CA . MET A 1 84 ? 6.545 -5.988 -14.617 1.00 85.62 84 MET A CA 1
ATOM 648 C C . MET A 1 84 ? 5.848 -7.079 -13.782 1.00 85.62 84 MET A C 1
ATOM 650 O O . MET A 1 84 ? 5.996 -8.266 -14.069 1.00 85.62 84 MET A O 1
ATOM 654 N N . GLY A 1 85 ? 5.071 -6.705 -12.761 1.00 84.88 85 GLY A N 1
ATOM 655 C CA . GLY A 1 85 ? 4.291 -7.650 -11.963 1.00 84.88 85 GLY A CA 1
ATOM 656 C C . GLY A 1 85 ? 5.118 -8.486 -10.978 1.00 84.88 85 GLY A C 1
ATOM 657 O O . GLY A 1 85 ? 6.128 -8.037 -10.439 1.00 84.88 85 GLY A O 1
ATOM 658 N N . THR A 1 86 ? 4.636 -9.694 -10.672 1.00 87.19 86 THR A N 1
ATOM 659 C CA . THR A 1 86 ? 5.228 -10.589 -9.664 1.00 87.19 86 THR A CA 1
ATOM 660 C C . THR A 1 86 ? 6.223 -11.572 -10.280 1.00 87.19 86 THR A C 1
ATOM 662 O O . THR A 1 86 ? 6.052 -12.019 -11.413 1.00 87.19 86 THR A O 1
ATOM 665 N N . LEU A 1 87 ? 7.235 -11.978 -9.502 1.00 86.56 87 LEU A N 1
ATOM 666 C CA . LEU A 1 87 ? 8.232 -12.965 -9.941 1.00 86.56 87 LEU A CA 1
ATOM 667 C C . LEU A 1 87 ? 7.627 -14.337 -10.272 1.00 86.56 87 LEU A C 1
ATOM 669 O O . LEU A 1 87 ? 8.152 -15.029 -11.132 1.00 86.56 87 LEU A O 1
ATOM 673 N N . GLU A 1 88 ? 6.514 -14.713 -9.637 1.00 85.06 88 GLU A N 1
ATOM 674 C CA . GLU A 1 88 ? 5.804 -15.976 -9.905 1.00 85.06 88 GLU A CA 1
ATOM 675 C C . GLU A 1 88 ? 5.354 -16.107 -11.365 1.00 85.06 88 GLU A C 1
ATOM 677 O O . GLU A 1 88 ? 5.299 -17.209 -11.901 1.00 85.06 88 GLU A O 1
ATOM 682 N N . ASN A 1 89 ? 5.045 -14.978 -12.008 1.00 82.50 89 ASN A N 1
ATOM 683 C CA . ASN A 1 89 ? 4.605 -14.926 -13.399 1.00 82.50 89 ASN A CA 1
ATOM 684 C C . ASN A 1 89 ? 5.745 -14.592 -14.364 1.00 82.50 89 ASN A C 1
ATOM 686 O O . ASN A 1 89 ? 5.509 -14.438 -15.564 1.00 82.50 89 ASN A O 1
ATOM 690 N N . ARG A 1 90 ? 6.977 -14.453 -13.862 1.00 79.56 90 ARG A N 1
ATOM 691 C CA . ARG A 1 90 ? 8.130 -14.193 -14.713 1.00 79.56 90 ARG A CA 1
ATOM 692 C C . ARG A 1 90 ? 8.479 -15.493 -15.448 1.00 79.56 90 ARG A C 1
ATOM 694 O O . ARG A 1 90 ? 8.734 -16.499 -14.783 1.00 79.56 90 ARG A O 1
ATOM 701 N N . PRO A 1 91 ? 8.480 -15.512 -16.793 1.00 78.12 91 PRO A N 1
ATOM 702 C CA . PRO A 1 91 ? 8.908 -16.691 -17.533 1.00 78.12 91 PRO A CA 1
ATOM 703 C C . PRO A 1 91 ? 10.344 -17.049 -17.140 1.00 78.12 91 PRO A C 1
ATOM 705 O O . PRO A 1 91 ? 11.166 -16.164 -16.894 1.00 78.12 91 PRO A O 1
ATOM 708 N N . CYS A 1 92 ? 10.631 -18.348 -17.045 1.00 72.31 92 CYS A N 1
ATOM 709 C CA . CYS A 1 92 ? 11.980 -18.822 -16.778 1.00 72.31 92 CYS A CA 1
ATOM 710 C C . CYS A 1 92 ? 12.898 -18.418 -17.936 1.00 72.31 92 CYS A C 1
ATOM 712 O O . CYS A 1 92 ? 12.732 -18.885 -19.061 1.00 72.31 92 CYS A O 1
ATOM 714 N N . ASP A 1 93 ? 13.859 -17.546 -17.647 1.00 70.75 93 ASP A N 1
ATOM 715 C CA . ASP A 1 93 ? 14.925 -17.195 -18.578 1.00 70.75 93 ASP A CA 1
ATOM 716 C C . ASP A 1 93 ? 16.101 -18.130 -18.287 1.00 70.75 93 ASP A C 1
ATOM 718 O O . ASP A 1 93 ? 16.826 -17.956 -17.309 1.00 70.75 93 ASP A O 1
ATOM 722 N N . CYS A 1 94 ? 16.239 -19.192 -19.084 1.00 63.09 94 CYS A N 1
ATOM 723 C CA . CYS A 1 94 ? 17.282 -20.209 -18.906 1.00 63.09 94 CYS A CA 1
ATOM 724 C C . CYS A 1 94 ? 18.704 -19.659 -19.135 1.00 63.09 94 CYS A C 1
ATOM 726 O O . CYS A 1 94 ? 19.669 -20.330 -18.779 1.00 63.09 94 CYS A O 1
ATOM 728 N N . ASP A 1 95 ? 18.810 -18.459 -19.715 1.00 68.81 95 ASP A N 1
ATOM 729 C CA . ASP A 1 95 ? 20.053 -17.828 -20.167 1.00 68.81 95 ASP A CA 1
ATOM 730 C C . ASP A 1 95 ? 20.371 -16.505 -19.433 1.00 68.81 95 ASP A C 1
ATOM 732 O O . ASP A 1 95 ? 21.316 -15.805 -19.797 1.00 68.81 95 ASP A O 1
ATOM 736 N N . GLY A 1 96 ? 19.588 -16.128 -18.414 1.00 57.78 96 GLY A N 1
ATOM 737 C CA . GLY A 1 96 ? 19.772 -14.873 -17.679 1.00 57.78 96 GLY A CA 1
ATOM 738 C C . GLY A 1 96 ? 20.687 -15.022 -16.463 1.00 57.78 96 GLY A C 1
ATOM 739 O O . GLY A 1 96 ? 20.304 -15.672 -15.491 1.00 57.78 96 GLY A O 1
ATOM 740 N N . ASP A 1 97 ? 21.864 -14.386 -16.495 1.00 57.28 97 ASP A N 1
ATOM 741 C CA . ASP A 1 97 ? 22.652 -14.108 -15.284 1.00 57.28 97 ASP A CA 1
ATOM 742 C C . ASP A 1 97 ? 21.779 -13.319 -14.289 1.00 57.28 97 ASP A C 1
ATOM 744 O O . ASP A 1 97 ? 21.153 -12.317 -14.651 1.00 57.28 97 ASP A O 1
ATOM 748 N N . TRP A 1 98 ? 21.705 -13.823 -13.057 1.00 56.72 98 TRP A N 1
ATOM 749 C CA . TRP A 1 98 ? 20.948 -13.255 -11.938 1.00 56.72 98 TRP A CA 1
ATOM 750 C C . TRP A 1 98 ? 21.687 -12.096 -11.264 1.00 56.72 98 TRP A C 1
ATOM 752 O O . TRP A 1 98 ? 22.934 -12.146 -11.165 1.00 56.72 98 TRP A O 1
#

Nearest PDB structures (foldseek):
  8edh-assembly1_A  TM=6.125E-01  e=1.930E-02  Homo sapiens
  3kck-assembly1_A  TM=5.331E-01  e=1.312E-02  Homo sapiens
  7o7i-assembly1_A  TM=6.654E-01  e=7.675E-02  Homo sapiens
  9d7q-assembly1_A  TM=6.185E-01  e=5.823E-02  Homo sapiens
  5we8-assembly2_B  TM=6.141E-01  e=6.503E-02  Homo sapiens

pLDDT: mean 86.18, std 12.75, range [48.09, 97.25]

Foldseek 3Di:
DVFWAFDDDDPFWTWIWGWDADPNDIAIWIWTWGAPVCVVVVVVLQVLLVVCVVPPDRPHWHFPDWDADPPPRTIIGITHDDPVDDPVPDPDDVPDDD